Protein AF-A0A264W143-F1 (afdb_monomer_lite)

Organism: NCBI:txid2020506

Structure (mmCIF, N/CA/C/O backbone):
data_AF-A0A264W143-F1
#
_entry.id   AF-A0A264W143-F1
#
loop_
_atom_site.group_PDB
_atom_site.id
_atom_site.type_symbol
_atom_site.label_atom_id
_atom_site.label_alt_id
_atom_site.label_comp_id
_atom_site.label_asym_id
_atom_site.label_entity_id
_atom_site.label_seq_id
_atom_site.pdbx_PDB_ins_code
_atom_site.Cartn_x
_atom_site.Cartn_y
_atom_site.Cartn_z
_atom_site.occupancy
_atom_site.B_iso_or_equiv
_atom_site.auth_seq_id
_atom_site.auth_comp_id
_atom_site.auth_asym_id
_atom_site.auth_atom_id
_atom_site.pdbx_PDB_model_num
ATOM 1 N N . MET A 1 1 ? -24.013 -2.441 8.201 1.00 53.09 1 MET A N 1
ATOM 2 C CA . MET A 1 1 ? -23.604 -2.447 6.774 1.00 53.09 1 MET A CA 1
ATOM 3 C C . MET A 1 1 ? -22.188 -1.910 6.558 1.00 53.09 1 MET A C 1
ATOM 5 O O . MET A 1 1 ? -21.442 -2.527 5.812 1.00 53.09 1 MET A O 1
ATOM 9 N N . THR A 1 2 ? -21.776 -0.839 7.245 1.00 64.06 2 THR A N 1
ATOM 10 C CA . THR A 1 2 ? -20.421 -0.250 7.166 1.00 64.06 2 THR A CA 1
ATOM 11 C C . THR A 1 2 ? -19.283 -1.245 7.430 1.00 64.06 2 THR A C 1
ATOM 13 O O . THR A 1 2 ? -18.356 -1.322 6.634 1.00 64.06 2 THR A O 1
ATOM 16 N N . ASN A 1 3 ? -19.379 -2.087 8.464 1.00 75.75 3 ASN A N 1
ATOM 17 C CA . ASN A 1 3 ? -18.298 -3.028 8.808 1.00 75.75 3 ASN A CA 1
ATOM 18 C C . ASN A 1 3 ? -18.049 -4.110 7.743 1.00 75.75 3 ASN A C 1
ATOM 20 O O . ASN A 1 3 ? -16.905 -4.477 7.499 1.00 75.75 3 ASN A O 1
ATOM 24 N N . VAL A 1 4 ? -19.102 -4.589 7.069 1.00 84.25 4 VAL A N 1
ATOM 25 C CA . VAL A 1 4 ? -18.978 -5.601 6.003 1.00 84.25 4 VAL A CA 1
ATOM 26 C C . VAL A 1 4 ? -18.235 -5.020 4.801 1.00 84.25 4 VAL A C 1
ATOM 28 O O . VAL A 1 4 ? -17.349 -5.663 4.248 1.00 84.25 4 VAL A O 1
ATOM 31 N N . PHE A 1 5 ? -18.544 -3.774 4.437 1.00 86.88 5 PHE A N 1
ATOM 32 C CA . PHE A 1 5 ? -17.860 -3.074 3.354 1.00 86.88 5 PHE A CA 1
ATOM 33 C C . PHE A 1 5 ? -16.364 -2.874 3.646 1.00 86.88 5 PHE A C 1
ATOM 35 O O . PHE A 1 5 ? -15.532 -3.117 2.774 1.00 86.88 5 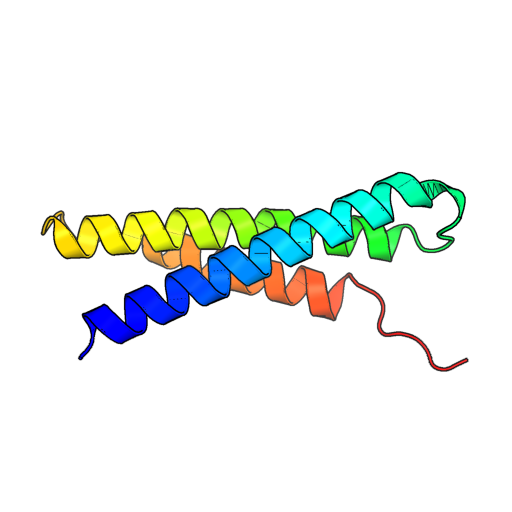PHE A O 1
ATOM 42 N N . LEU A 1 6 ? -16.011 -2.511 4.885 1.00 85.38 6 LEU A N 1
ATOM 43 C CA . LEU A 1 6 ? -14.612 -2.368 5.310 1.00 85.38 6 LEU A CA 1
ATOM 44 C C . LEU A 1 6 ? -13.850 -3.699 5.234 1.00 85.38 6 LEU A C 1
ATOM 46 O O . LEU A 1 6 ? -12.710 -3.726 4.775 1.00 85.38 6 LEU A O 1
ATOM 50 N N . VAL A 1 7 ? -14.488 -4.811 5.611 1.00 87.00 7 VAL A N 1
ATOM 51 C CA . VAL A 1 7 ? -13.887 -6.151 5.504 1.00 87.00 7 VAL A CA 1
ATOM 52 C C . VAL A 1 7 ? -13.658 -6.534 4.039 1.00 87.00 7 VAL A C 1
ATOM 54 O O . VAL A 1 7 ? -12.575 -7.002 3.695 1.00 87.00 7 VAL A O 1
ATOM 57 N N . ILE A 1 8 ? -14.632 -6.290 3.155 1.00 91.69 8 ILE A N 1
ATOM 58 C CA . ILE A 1 8 ? -14.492 -6.565 1.714 1.00 91.69 8 ILE A CA 1
ATOM 59 C C . ILE A 1 8 ? -13.348 -5.742 1.112 1.00 91.69 8 ILE A C 1
ATOM 61 O O . ILE A 1 8 ? -12.534 -6.285 0.362 1.00 91.69 8 ILE A O 1
ATOM 65 N N . LEU A 1 9 ? -13.247 -4.456 1.461 1.00 89.69 9 LEU A N 1
ATOM 66 C CA . LEU A 1 9 ? -12.141 -3.604 1.023 1.00 89.69 9 LEU A CA 1
ATOM 67 C C . LEU A 1 9 ? -10.795 -4.120 1.530 1.00 89.69 9 LEU A C 1
ATOM 69 O O . LEU A 1 9 ? -9.852 -4.220 0.749 1.00 89.69 9 LEU A O 1
ATOM 73 N N . LEU A 1 10 ? -10.706 -4.499 2.805 1.00 91.44 10 LEU A N 1
ATOM 74 C CA . LEU A 1 10 ? -9.479 -5.035 3.385 1.00 91.44 10 LEU A CA 1
ATOM 75 C C . LEU A 1 10 ? -9.022 -6.313 2.666 1.00 91.44 10 LEU A C 1
ATOM 77 O O . LEU A 1 10 ? -7.849 -6.436 2.306 1.00 91.44 10 LEU A O 1
ATOM 81 N N . VAL A 1 11 ? -9.944 -7.241 2.403 1.00 93.25 11 VAL A N 1
ATOM 82 C CA . VAL A 1 11 ? -9.661 -8.478 1.655 1.00 93.25 11 VAL A CA 1
ATOM 83 C C . VAL A 1 11 ? -9.267 -8.170 0.205 1.00 93.25 11 VAL A C 1
ATOM 85 O O . VAL A 1 11 ? -8.301 -8.727 -0.316 1.00 93.25 11 VAL A O 1
ATOM 88 N N . GLY A 1 12 ? -9.961 -7.240 -0.451 1.00 93.38 12 GLY A N 1
ATOM 89 C CA . GLY A 1 12 ? -9.646 -6.830 -1.818 1.00 93.38 12 GLY A CA 1
ATOM 90 C C . GLY A 1 12 ? -8.262 -6.186 -1.934 1.00 93.38 12 GLY A C 1
ATOM 91 O O . GLY A 1 12 ? -7.482 -6.536 -2.826 1.00 93.38 12 GLY A O 1
ATOM 92 N N . PHE A 1 13 ? -7.921 -5.282 -1.013 1.00 92.75 13 PHE A N 1
ATOM 93 C CA . PHE A 1 13 ? -6.629 -4.602 -1.013 1.00 92.75 13 PHE A CA 1
ATOM 94 C C . PHE A 1 13 ? -5.476 -5.537 -0.643 1.00 92.75 13 PHE A C 1
ATOM 96 O O . PHE A 1 13 ? -4.449 -5.528 -1.323 1.00 92.75 13 PHE A O 1
ATOM 103 N N . THR A 1 14 ? -5.647 -6.400 0.362 1.00 93.94 14 THR A N 1
ATOM 104 C CA . THR A 1 14 ? -4.646 -7.427 0.711 1.00 93.94 14 THR A CA 1
ATOM 105 C C . THR A 1 14 ? -4.386 -8.371 -0.464 1.00 93.94 14 THR A C 1
ATOM 107 O O . THR A 1 14 ? -3.230 -8.572 -0.841 1.00 93.94 14 THR A O 1
ATOM 110 N N . TYR A 1 15 ? -5.434 -8.881 -1.117 1.00 94.25 15 TYR A N 1
ATOM 111 C CA . TYR A 1 15 ? -5.290 -9.715 -2.313 1.00 94.25 15 TYR A CA 1
ATOM 112 C C . TYR A 1 15 ? -4.557 -8.978 -3.445 1.00 94.25 15 TYR A C 1
ATOM 114 O O . TYR A 1 15 ? -3.627 -9.516 -4.057 1.00 94.25 15 TYR A O 1
ATOM 122 N N . GLY A 1 16 ? -4.939 -7.723 -3.702 1.00 91.88 16 GLY A N 1
ATOM 123 C CA . GLY A 1 16 ? -4.285 -6.876 -4.697 1.00 91.88 16 GLY A CA 1
ATOM 124 C C . GLY A 1 16 ? -2.797 -6.670 -4.405 1.00 91.88 16 GLY A C 1
ATOM 125 O O . GLY A 1 16 ? -1.980 -6.728 -5.326 1.00 91.88 16 GLY A O 1
ATOM 126 N N . LEU A 1 17 ? -2.436 -6.484 -3.136 1.00 91.44 17 LEU A N 1
ATOM 127 C CA . LEU A 1 17 ? -1.056 -6.323 -2.691 1.00 91.4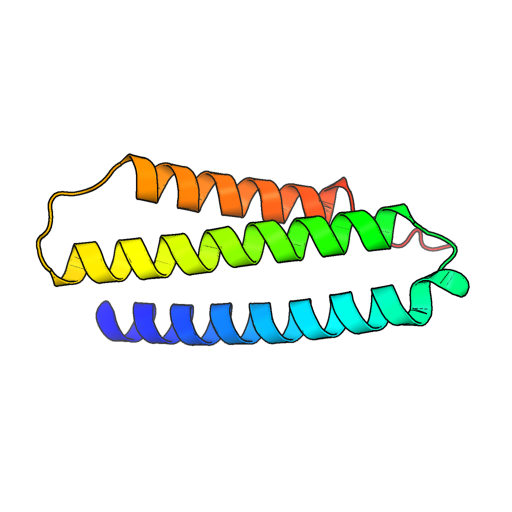4 17 LEU A CA 1
ATOM 128 C C . LEU A 1 17 ? -0.237 -7.602 -2.892 1.00 91.44 17 LEU A C 1
ATOM 130 O O . LEU A 1 17 ? 0.850 -7.541 -3.464 1.00 91.44 17 LEU A O 1
ATOM 134 N N . VAL A 1 18 ? -0.771 -8.766 -2.515 1.00 93.31 18 VAL A N 1
ATOM 135 C CA . VAL A 1 18 ? -0.106 -10.064 -2.733 1.00 93.31 18 VAL A CA 1
ATOM 136 C C . VAL A 1 18 ? 0.165 -10.295 -4.220 1.00 93.31 18 VAL A C 1
ATOM 138 O O . VAL A 1 18 ? 1.282 -10.652 -4.609 1.00 93.31 18 VAL A O 1
ATOM 141 N N . LYS A 1 19 ? -0.829 -10.030 -5.076 1.00 93.06 19 LYS A N 1
ATOM 142 C CA . LYS A 1 19 ? -0.670 -10.133 -6.532 1.00 93.06 19 LYS A CA 1
ATOM 143 C C . LYS A 1 19 ? 0.419 -9.190 -7.047 1.00 93.06 19 LYS A C 1
ATOM 145 O O . LYS A 1 19 ? 1.211 -9.578 -7.907 1.00 93.06 19 LYS A O 1
ATOM 150 N N . GLN A 1 20 ? 0.481 -7.975 -6.509 1.00 91.38 20 GLN A N 1
ATOM 151 C CA . GLN A 1 20 ? 1.472 -6.987 -6.907 1.00 91.38 20 GLN A CA 1
ATOM 152 C C . GLN A 1 20 ? 2.889 -7.354 -6.454 1.00 91.38 20 GLN A C 1
ATOM 154 O O . GLN A 1 20 ? 3.825 -7.211 -7.237 1.00 91.38 20 GLN A O 1
ATOM 159 N N . ILE A 1 21 ? 3.051 -7.877 -5.236 1.00 90.88 21 ILE A N 1
ATOM 160 C CA . ILE A 1 21 ? 4.333 -8.390 -4.736 1.00 90.88 21 ILE A CA 1
ATOM 161 C C . ILE A 1 21 ? 4.830 -9.514 -5.640 1.00 90.88 21 ILE A C 1
ATOM 163 O O . ILE A 1 21 ? 5.971 -9.461 -6.095 1.00 90.88 21 ILE A O 1
ATOM 167 N N . LYS A 1 22 ? 3.966 -10.485 -5.963 1.00 92.00 22 LYS A N 1
ATOM 168 C CA . LYS A 1 22 ? 4.319 -11.588 -6.865 1.00 92.00 22 LYS A CA 1
ATOM 169 C C . LYS A 1 22 ? 4.792 -11.068 -8.225 1.00 92.00 22 LYS A C 1
ATOM 171 O O . LYS A 1 22 ? 5.827 -11.504 -8.716 1.00 92.00 22 LYS A O 1
ATOM 176 N N . TYR A 1 23 ? 4.080 -10.094 -8.793 1.00 89.44 23 TYR A N 1
ATOM 177 C CA . TYR A 1 23 ? 4.472 -9.463 -10.055 1.00 89.44 23 TYR A CA 1
ATOM 178 C C . TYR A 1 23 ? 5.814 -8.717 -9.956 1.00 89.44 23 TYR A C 1
ATOM 180 O O . TYR A 1 23 ? 6.638 -8.786 -10.864 1.00 89.44 23 TYR A O 1
ATOM 188 N N . THR A 1 24 ? 6.069 -8.027 -8.844 1.00 88.56 24 THR A N 1
ATOM 189 C CA . THR A 1 24 ? 7.339 -7.325 -8.608 1.00 88.56 24 THR A CA 1
ATOM 190 C C . THR A 1 24 ? 8.514 -8.287 -8.434 1.00 88.56 24 THR A C 1
ATOM 192 O O . THR A 1 24 ? 9.602 -7.990 -8.926 1.00 88.56 24 THR A O 1
ATOM 195 N N . ILE A 1 25 ? 8.313 -9.431 -7.774 1.00 88.44 25 ILE A N 1
ATOM 196 C CA . ILE A 1 25 ? 9.337 -10.478 -7.635 1.00 88.44 25 ILE A CA 1
ATOM 197 C C . ILE A 1 25 ? 9.679 -11.059 -9.009 1.00 88.44 25 ILE A C 1
ATOM 199 O O . ILE A 1 25 ? 10.850 -11.072 -9.375 1.00 88.44 25 ILE A O 1
ATOM 203 N N . ASP A 1 26 ? 8.669 -11.426 -9.796 1.00 87.94 26 ASP A N 1
ATOM 204 C CA . ASP A 1 26 ? 8.846 -11.967 -11.149 1.00 87.94 26 ASP A CA 1
ATOM 205 C C . ASP A 1 26 ? 9.568 -10.972 -12.084 1.00 87.94 26 ASP A C 1
ATOM 207 O O . ASP A 1 26 ? 10.510 -11.319 -12.799 1.00 87.94 26 ASP A O 1
ATOM 211 N N . LEU A 1 27 ? 9.217 -9.681 -12.010 1.00 85.12 27 LEU A N 1
ATOM 212 C CA . LEU A 1 27 ? 9.939 -8.618 -12.723 1.00 85.12 27 LEU A CA 1
ATOM 213 C C . LEU A 1 27 ? 11.395 -8.464 -12.259 1.00 85.12 27 LEU A C 1
ATOM 215 O O . LEU A 1 27 ? 12.257 -8.085 -13.055 1.00 85.12 27 LEU A O 1
ATOM 219 N N . LYS A 1 28 ? 11.673 -8.687 -10.973 1.00 81.44 28 LYS A N 1
ATOM 220 C CA . LYS A 1 28 ? 13.024 -8.580 -10.411 1.00 81.44 28 LYS A CA 1
ATOM 221 C C . LYS A 1 28 ? 13.886 -9.776 -10.809 1.00 81.44 28 LYS A C 1
ATOM 223 O O . LYS A 1 28 ? 15.068 -9.582 -11.083 1.00 81.44 28 LYS A O 1
ATOM 228 N N . GLU A 1 29 ? 13.311 -10.970 -10.867 1.00 83.88 29 GLU A N 1
ATOM 229 C CA . GLU A 1 29 ? 13.976 -12.192 -11.329 1.00 83.88 29 GLU A CA 1
ATOM 230 C C . GLU A 1 29 ? 14.323 -12.091 -12.821 1.00 83.88 29 GLU A C 1
ATOM 232 O O . GLU A 1 29 ? 15.467 -12.300 -13.224 1.00 83.88 29 GLU A O 1
ATOM 237 N N . ASN A 1 30 ? 13.389 -11.578 -13.623 1.00 81.88 30 ASN A N 1
ATOM 238 C CA . ASN A 1 30 ? 13.570 -11.322 -15.054 1.00 81.88 30 ASN A CA 1
ATOM 239 C C . ASN A 1 30 ? 14.257 -9.976 -15.370 1.00 81.88 30 ASN A C 1
ATOM 241 O O . ASN A 1 30 ? 14.243 -9.492 -16.504 1.00 81.88 30 ASN A O 1
ATOM 245 N N . ARG A 1 31 ? 14.905 -9.343 -14.385 1.00 73.88 31 ARG A N 1
ATOM 246 C CA . ARG A 1 31 ? 15.578 -8.036 -14.522 1.00 73.88 31 ARG A CA 1
ATOM 247 C C . ARG A 1 31 ? 16.523 -7.956 -15.723 1.00 73.88 31 ARG A C 1
ATOM 249 O O . ARG A 1 31 ? 16.647 -6.892 -16.325 1.00 73.88 31 ARG A O 1
ATOM 256 N N . ASN A 1 32 ? 17.224 -9.048 -16.025 1.00 72.38 32 ASN A N 1
ATOM 257 C CA . ASN A 1 32 ? 18.247 -9.082 -17.071 1.00 72.38 32 ASN A CA 1
ATOM 258 C C . ASN A 1 32 ? 17.644 -9.182 -18.483 1.00 72.38 32 ASN A C 1
ATOM 260 O O . ASN A 1 32 ? 18.285 -8.770 -19.446 1.00 72.38 32 ASN A O 1
ATOM 264 N N . THR A 1 33 ? 16.408 -9.675 -18.613 1.00 69.38 33 THR A N 1
ATOM 265 C CA . THR A 1 33 ? 15.684 -9.783 -19.892 1.00 69.38 33 THR A CA 1
ATOM 266 C C . THR A 1 33 ? 14.802 -8.560 -20.165 1.00 69.38 33 THR A C 1
ATOM 268 O O . THR A 1 33 ? 14.458 -8.265 -21.312 1.00 69.38 33 THR A O 1
ATOM 271 N N . ILE A 1 34 ? 14.470 -7.784 -19.130 1.00 67.25 34 ILE A N 1
ATOM 272 C CA . ILE A 1 34 ? 13.639 -6.584 -19.239 1.00 67.25 34 ILE A CA 1
ATOM 273 C C . ILE A 1 34 ? 14.503 -5.366 -19.594 1.00 67.25 34 ILE A C 1
ATOM 275 O O . ILE A 1 34 ? 15.163 -4.766 -18.747 1.00 67.25 34 ILE A O 1
ATOM 279 N N . LYS A 1 35 ? 14.415 -4.911 -20.851 1.00 66.88 35 LYS A N 1
ATOM 280 C CA . LYS A 1 35 ? 15.104 -3.693 -21.332 1.00 66.88 35 LYS A CA 1
ATOM 281 C C . LYS A 1 35 ? 14.711 -2.416 -20.573 1.00 66.88 35 LYS A C 1
ATOM 283 O O . LYS A 1 35 ? 15.474 -1.455 -20.539 1.00 66.88 35 LYS A O 1
ATOM 288 N N . ASN A 1 36 ? 13.524 -2.377 -19.962 1.00 74.38 36 ASN A N 1
ATOM 289 C CA . ASN A 1 36 ? 12.968 -1.153 -19.390 1.00 74.38 36 ASN A CA 1
ATOM 290 C C . ASN A 1 36 ? 13.107 -1.084 -17.860 1.00 74.38 36 ASN A C 1
ATOM 292 O O . ASN A 1 36 ? 12.175 -1.397 -17.116 1.00 74.38 36 ASN A O 1
ATOM 296 N N . LYS A 1 37 ? 14.265 -0.604 -17.386 1.00 77.38 37 LYS A N 1
ATOM 297 C CA . LYS A 1 37 ? 14.551 -0.406 -15.950 1.00 77.38 37 LYS A CA 1
ATOM 298 C C . LYS A 1 37 ? 13.531 0.505 -15.246 1.00 77.38 37 LYS A C 1
ATOM 300 O O . LYS A 1 37 ? 13.250 0.296 -14.068 1.00 77.38 37 LYS A O 1
ATOM 305 N N . ARG A 1 38 ? 12.923 1.465 -15.963 1.00 77.12 38 ARG A N 1
ATOM 306 C CA . ARG A 1 38 ? 11.879 2.356 -15.411 1.00 77.12 38 ARG A CA 1
ATOM 307 C C . ARG A 1 38 ? 10.619 1.589 -15.013 1.00 77.12 38 ARG A C 1
ATOM 309 O O . ARG A 1 38 ? 10.020 1.902 -13.992 1.00 77.12 38 ARG A O 1
ATOM 316 N N . LYS A 1 39 ? 10.264 0.540 -15.765 1.00 79.00 39 LYS A N 1
ATOM 317 C CA . LYS A 1 39 ? 9.136 -0.345 -15.436 1.00 79.00 39 LYS A CA 1
ATOM 318 C C . LYS A 1 39 ? 9.365 -1.074 -14.110 1.00 79.00 39 LYS A C 1
ATOM 320 O O . LYS A 1 39 ? 8.452 -1.154 -13.301 1.00 79.00 39 LYS A O 1
ATOM 325 N N . ILE A 1 40 ? 10.583 -1.565 -13.879 1.00 82.31 40 ILE A N 1
ATOM 326 C CA . ILE A 1 40 ? 10.947 -2.261 -12.635 1.00 82.31 40 ILE A CA 1
ATOM 327 C C . ILE A 1 40 ? 10.857 -1.292 -11.449 1.00 82.31 40 ILE A C 1
ATOM 329 O O . ILE A 1 40 ? 10.195 -1.593 -10.460 1.00 82.31 40 ILE A O 1
ATOM 333 N N . ILE A 1 41 ? 11.459 -0.106 -11.573 1.00 84.81 41 ILE A N 1
ATOM 334 C CA . ILE A 1 41 ? 11.454 0.920 -10.518 1.00 84.81 41 ILE A CA 1
ATOM 335 C C . ILE A 1 41 ? 10.033 1.392 -10.199 1.00 84.81 41 ILE A C 1
ATOM 337 O O . ILE A 1 41 ? 9.656 1.412 -9.030 1.00 84.81 41 ILE A O 1
ATOM 341 N N . GLY A 1 42 ? 9.223 1.700 -11.216 1.00 85.75 42 GLY A N 1
ATOM 342 C CA . GLY A 1 42 ? 7.833 2.116 -11.020 1.00 85.75 42 GLY A CA 1
ATOM 343 C C . GLY A 1 42 ? 7.003 1.055 -10.301 1.00 85.75 42 GLY A C 1
ATOM 344 O O . GLY A 1 42 ? 6.229 1.377 -9.402 1.00 85.75 42 GLY A O 1
ATOM 345 N N . ASN A 1 43 ? 7.220 -0.223 -10.621 1.00 87.75 43 ASN A N 1
ATOM 346 C CA . ASN A 1 43 ? 6.485 -1.315 -9.994 1.00 87.75 43 ASN A CA 1
ATOM 347 C C . ASN A 1 43 ? 6.938 -1.588 -8.548 1.00 87.75 43 ASN A C 1
ATOM 349 O O . ASN A 1 43 ? 6.101 -1.875 -7.690 1.00 87.75 43 ASN A O 1
ATOM 353 N N . ILE A 1 44 ? 8.236 -1.440 -8.256 1.00 88.50 44 ILE A N 1
ATOM 354 C CA . ILE A 1 44 ? 8.772 -1.490 -6.887 1.00 88.50 44 ILE A CA 1
ATOM 355 C C . ILE A 1 44 ? 8.203 -0.336 -6.054 1.00 88.50 44 ILE A C 1
ATOM 357 O O . ILE A 1 44 ? 7.660 -0.590 -4.981 1.00 88.50 44 ILE A O 1
ATOM 361 N N . MET A 1 45 ? 8.260 0.902 -6.559 1.00 88.38 45 MET A N 1
ATOM 362 C CA . MET A 1 45 ? 7.706 2.074 -5.867 1.00 88.38 45 MET A CA 1
ATOM 363 C C . MET A 1 45 ? 6.205 1.919 -5.624 1.00 88.38 45 MET A C 1
ATOM 365 O O . MET A 1 45 ? 5.744 2.133 -4.507 1.00 88.38 45 MET A O 1
ATOM 369 N N . PHE A 1 46 ? 5.451 1.464 -6.628 1.00 91.00 46 PHE A N 1
ATOM 370 C CA . PHE A 1 46 ? 4.027 1.184 -6.465 1.00 91.00 46 PHE A CA 1
ATOM 371 C C . PHE A 1 46 ? 3.772 0.163 -5.356 1.00 91.00 46 PHE A C 1
ATOM 373 O O . PHE A 1 46 ? 2.927 0.393 -4.499 1.00 91.00 46 PHE A O 1
ATOM 380 N N . THR A 1 47 ? 4.515 -0.948 -5.352 1.00 92.44 47 THR A N 1
ATOM 381 C CA . THR A 1 47 ? 4.365 -1.996 -4.332 1.00 92.44 47 THR A CA 1
ATOM 382 C C . THR A 1 47 ? 4.673 -1.449 -2.941 1.00 92.44 47 THR A C 1
ATOM 384 O O . THR A 1 47 ? 3.926 -1.719 -2.008 1.00 92.44 47 THR A O 1
ATOM 387 N N . PHE A 1 48 ? 5.723 -0.636 -2.809 1.00 92.81 48 PHE A N 1
ATOM 388 C CA . PHE A 1 48 ? 6.089 0.002 -1.548 1.00 92.81 48 PHE A CA 1
ATOM 389 C C . PHE A 1 48 ? 4.975 0.919 -1.024 1.00 92.81 48 PHE A C 1
ATOM 391 O O . PHE A 1 48 ? 4.492 0.718 0.088 1.00 92.81 48 PHE A O 1
ATOM 398 N N . PHE A 1 49 ? 4.509 1.876 -1.832 1.00 92.69 49 PHE A N 1
ATOM 399 C CA . PHE A 1 49 ? 3.444 2.794 -1.416 1.00 92.69 49 PHE A CA 1
ATOM 400 C C . PHE A 1 49 ? 2.112 2.084 -1.174 1.00 92.69 49 PHE A C 1
ATOM 402 O O . PHE A 1 49 ? 1.367 2.470 -0.275 1.00 92.69 49 PHE A O 1
ATOM 409 N N . TYR A 1 50 ? 1.831 1.010 -1.915 1.00 93.12 50 TYR A N 1
ATOM 410 C CA . TYR A 1 50 ? 0.650 0.191 -1.671 1.00 93.12 50 TYR A CA 1
ATOM 411 C C . TYR A 1 50 ? 0.732 -0.529 -0.311 1.00 93.12 50 TYR A C 1
ATOM 413 O O . TYR A 1 50 ? -0.251 -0.553 0.429 1.00 93.12 50 TYR A O 1
ATOM 421 N N . SER A 1 51 ? 1.907 -1.034 0.078 1.00 93.25 51 SER A N 1
ATOM 422 C CA . SER A 1 51 ? 2.120 -1.592 1.422 1.00 93.25 51 SER A CA 1
ATOM 423 C C . SER A 1 51 ? 1.914 -0.553 2.520 1.00 93.25 51 SER A C 1
ATOM 425 O O . SER A 1 51 ? 1.222 -0.835 3.497 1.00 93.25 51 SER A O 1
ATOM 427 N N . VAL A 1 52 ? 2.462 0.656 2.354 1.00 93.75 52 VAL A N 1
ATOM 428 C CA . VAL A 1 52 ? 2.286 1.748 3.330 1.00 93.75 52 VAL A CA 1
ATOM 429 C C . VAL A 1 52 ? 0.810 2.139 3.455 1.00 93.75 52 VAL A C 1
ATOM 431 O O . VAL A 1 52 ? 0.303 2.269 4.571 1.00 93.75 52 VAL A O 1
ATOM 434 N N . PHE A 1 53 ? 0.091 2.248 2.334 1.00 94.19 53 PHE A N 1
ATOM 435 C CA . PHE A 1 53 ? -1.359 2.455 2.335 1.00 94.19 53 PHE A CA 1
ATOM 436 C C . PHE A 1 53 ? -2.086 1.365 3.128 1.00 94.19 53 PHE A C 1
ATOM 438 O O . PHE A 1 53 ? -2.906 1.675 3.984 1.00 94.19 53 PHE A O 1
ATOM 445 N N . LEU A 1 54 ? -1.782 0.090 2.881 1.00 93.56 54 LEU A N 1
ATOM 446 C CA . LEU A 1 54 ? -2.496 -1.006 3.531 1.00 93.56 54 LEU A CA 1
ATOM 447 C C . LEU A 1 54 ? -2.259 -1.020 5.049 1.00 93.56 54 LEU A C 1
ATOM 449 O O . LEU A 1 54 ? -3.202 -1.207 5.815 1.00 93.56 54 LEU A O 1
ATOM 453 N N . ILE A 1 55 ? -1.021 -0.773 5.487 1.00 93.31 55 ILE A N 1
ATOM 454 C CA . ILE A 1 55 ? -0.670 -0.696 6.912 1.00 93.31 55 ILE A CA 1
ATOM 455 C C . ILE A 1 55 ? -1.405 0.470 7.581 1.00 93.31 55 ILE A C 1
ATOM 457 O O . ILE A 1 55 ? -2.038 0.291 8.619 1.00 93.31 55 ILE A O 1
ATOM 46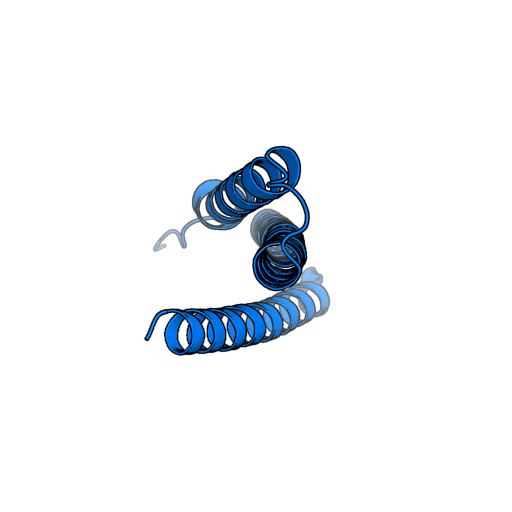1 N N . THR A 1 56 ? -1.359 1.658 6.977 1.00 92.00 56 THR A N 1
ATOM 462 C CA . THR A 1 56 ? -2.031 2.852 7.518 1.00 92.00 56 THR A CA 1
ATOM 463 C C . THR A 1 56 ? -3.549 2.717 7.509 1.00 92.00 56 THR A C 1
ATOM 465 O O . THR A 1 56 ? -4.200 3.138 8.462 1.00 92.00 56 THR A O 1
ATOM 468 N N . TYR A 1 57 ? -4.117 2.058 6.500 1.00 90.12 57 TYR A N 1
ATOM 469 C CA . TYR A 1 57 ? -5.534 1.715 6.446 1.00 90.12 57 TYR A CA 1
ATOM 470 C C . TYR A 1 57 ? -5.942 0.792 7.602 1.00 90.12 57 TYR A C 1
ATOM 472 O O . TYR A 1 57 ? -6.915 1.085 8.294 1.00 90.12 57 TYR A O 1
ATOM 480 N N . VAL A 1 58 ? -5.178 -0.274 7.865 1.00 90.62 58 VAL A N 1
ATOM 481 C CA . VAL A 1 58 ? -5.433 -1.179 9.000 1.00 90.62 58 VAL A CA 1
ATOM 482 C C . VAL A 1 58 ? -5.310 -0.445 10.336 1.00 90.62 58 VAL A C 1
ATOM 484 O O . VAL A 1 58 ? -6.183 -0.596 11.186 1.00 90.62 58 VAL A O 1
ATOM 487 N N . LEU A 1 59 ? -4.286 0.395 10.513 1.00 89.12 59 LEU A N 1
ATOM 488 C CA . LEU A 1 59 ? -4.141 1.218 11.720 1.00 89.12 59 LEU A CA 1
ATOM 489 C C . LEU A 1 59 ? -5.337 2.157 11.916 1.00 89.12 59 LEU A C 1
ATOM 491 O O . LEU A 1 59 ? -5.850 2.282 13.026 1.00 89.12 59 LEU A O 1
ATOM 495 N N . ASN A 1 60 ? -5.822 2.777 10.838 1.00 88.31 60 ASN A N 1
ATOM 496 C CA . ASN A 1 60 ? -6.993 3.644 10.892 1.00 88.31 60 ASN A CA 1
ATOM 497 C C . ASN A 1 60 ? -8.268 2.869 11.269 1.00 88.31 60 ASN A C 1
ATOM 499 O O . ASN A 1 60 ? -9.081 3.361 12.047 1.00 88.31 60 ASN A O 1
ATOM 503 N N . LEU A 1 61 ? -8.428 1.640 10.762 1.00 85.50 61 LEU A N 1
ATOM 504 C CA . LEU A 1 61 ? -9.538 0.758 11.137 1.00 85.50 61 LEU A CA 1
ATOM 505 C C . LEU A 1 61 ? -9.495 0.369 12.618 1.00 85.50 61 LEU A C 1
ATOM 507 O O . LEU A 1 61 ? -10.533 0.395 13.276 1.00 85.50 61 LEU A O 1
ATOM 511 N N . ILE A 1 62 ? -8.312 0.035 13.142 1.00 86.06 62 ILE A N 1
ATOM 512 C CA . ILE A 1 62 ? -8.136 -0.312 14.558 1.00 86.06 62 ILE A CA 1
ATOM 513 C C . ILE A 1 62 ? -8.493 0.888 15.4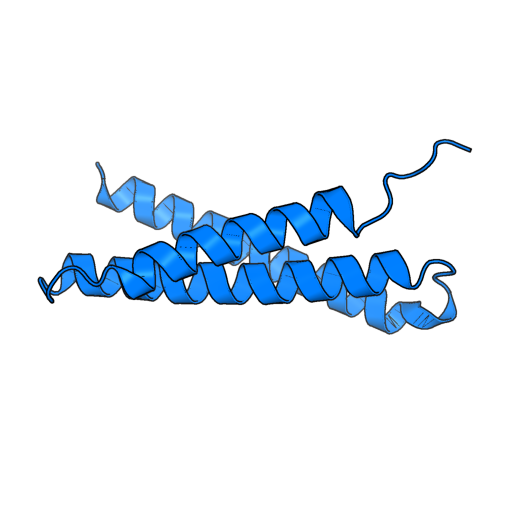39 1.00 86.06 62 ILE A C 1
ATOM 515 O O . ILE A 1 62 ? -9.292 0.735 16.356 1.00 86.06 62 ILE A O 1
ATOM 519 N N . ASN A 1 63 ? -7.978 2.083 15.127 1.00 83.81 63 ASN A N 1
ATOM 520 C CA . ASN A 1 63 ? -8.276 3.301 15.891 1.00 83.81 63 ASN A CA 1
ATOM 521 C C . ASN A 1 63 ? -9.772 3.641 15.893 1.00 83.81 63 ASN A C 1
ATOM 523 O O . ASN A 1 63 ? -10.313 4.043 16.921 1.00 83.81 63 ASN A O 1
ATOM 527 N N . LEU A 1 64 ? -10.456 3.433 14.761 1.00 79.56 64 LEU A N 1
ATOM 528 C CA . LEU A 1 64 ? -11.903 3.619 14.663 1.00 79.56 64 LEU A CA 1
ATOM 529 C C . LEU A 1 64 ? -12.671 2.650 15.578 1.00 79.56 64 LEU A C 1
ATOM 531 O O . LEU A 1 64 ? -13.693 3.025 16.147 1.00 79.56 64 LEU A O 1
ATOM 535 N N . GLN A 1 65 ? -12.192 1.412 15.724 1.00 78.00 65 GLN A N 1
ATOM 536 C CA . GLN A 1 65 ? -12.822 0.397 16.573 1.00 78.00 65 GLN A CA 1
ATOM 537 C C . GLN A 1 65 ? -12.533 0.593 18.064 1.00 78.00 65 GLN A C 1
ATOM 539 O O . GLN A 1 65 ? -13.389 0.287 18.890 1.00 78.00 65 GLN A O 1
ATOM 544 N N . THR A 1 66 ? -11.348 1.090 18.418 1.00 78.81 66 THR A N 1
ATOM 545 C CA . THR A 1 66 ? -10.912 1.238 19.815 1.00 78.81 66 THR A CA 1
ATOM 546 C C . THR A 1 66 ? -11.320 2.567 20.453 1.00 78.81 66 THR A C 1
ATOM 548 O O . THR A 1 66 ? -10.963 2.799 21.606 1.00 78.81 66 THR A O 1
ATOM 551 N N . LEU A 1 67 ? -12.062 3.435 19.744 1.00 68.81 67 LEU A N 1
ATOM 552 C CA . LEU A 1 67 ? -12.430 4.793 20.195 1.00 68.81 67 LEU A CA 1
ATOM 553 C C . LEU A 1 67 ? -11.214 5.652 20.597 1.00 68.81 67 LEU A C 1
ATOM 555 O O . LEU A 1 67 ? -11.352 6.672 21.274 1.00 68.81 67 LEU A O 1
ATOM 559 N N . VAL A 1 68 ? -10.017 5.260 20.155 1.00 66.81 68 VAL A N 1
ATOM 560 C CA . VAL A 1 68 ? -8.812 6.072 20.294 1.00 66.81 68 VAL A CA 1
ATOM 561 C C . VAL A 1 68 ? -9.004 7.310 19.425 1.00 66.81 68 VAL A C 1
ATOM 563 O O . VAL A 1 68 ? -9.528 7.220 18.314 1.00 66.81 68 VAL A O 1
ATOM 566 N N . GLN A 1 69 ? -8.622 8.474 19.958 1.00 69.56 69 GLN A N 1
ATOM 567 C CA . GLN A 1 69 ? -8.796 9.764 19.297 1.00 69.56 69 GLN A CA 1
ATOM 568 C C . GLN A 1 69 ? -8.427 9.700 17.810 1.00 69.56 69 GLN A C 1
ATOM 570 O O . GLN A 1 69 ? -7.410 9.119 17.425 1.00 69.56 69 GLN A O 1
ATOM 575 N N . TYR A 1 70 ? -9.262 10.340 16.990 1.00 72.81 70 TYR A N 1
ATOM 576 C CA . TYR A 1 70 ? -9.003 10.545 15.573 1.00 72.81 70 TYR A CA 1
ATOM 577 C C . TYR A 1 70 ? -7.569 11.049 15.363 1.00 72.81 70 TYR A C 1
ATOM 579 O O . TYR A 1 70 ? -7.178 12.083 15.904 1.00 72.81 70 TYR A O 1
ATOM 587 N N . ASN A 1 71 ? -6.790 10.304 14.579 1.00 82.25 71 ASN A N 1
ATOM 588 C CA . ASN A 1 71 ? -5.406 10.643 14.286 1.00 82.25 71 ASN A CA 1
ATOM 589 C C . ASN A 1 71 ? -5.294 11.131 12.840 1.00 82.25 71 ASN A C 1
ATOM 591 O O . ASN A 1 71 ? -5.217 10.339 11.897 1.00 82.25 71 ASN A O 1
ATOM 595 N N . GLU A 1 72 ? -5.278 12.453 12.683 1.00 85.94 72 GLU A N 1
ATOM 596 C CA . GLU A 1 72 ? -5.219 13.118 11.383 1.00 85.94 72 GLU A CA 1
ATOM 597 C C . GLU A 1 72 ? -3.985 12.707 10.567 1.00 85.94 72 GLU A C 1
ATOM 599 O O . GLU A 1 72 ? -4.080 12.524 9.354 1.00 85.94 72 GLU A O 1
ATOM 604 N N . LEU A 1 73 ? -2.847 12.465 11.226 1.00 86.94 73 LEU A N 1
ATOM 605 C CA . LEU A 1 73 ? -1.607 12.065 10.557 1.00 86.94 73 LEU A CA 1
ATOM 606 C C . LEU A 1 73 ? -1.741 10.703 9.869 1.00 86.94 73 LEU A C 1
ATOM 608 O O . LEU A 1 73 ? -1.228 10.520 8.766 1.00 86.94 73 LEU A O 1
ATOM 612 N N . ILE A 1 74 ? -2.453 9.750 10.482 1.00 87.19 74 ILE A N 1
ATOM 613 C CA . ILE A 1 74 ? -2.684 8.425 9.883 1.00 87.19 74 ILE A CA 1
ATOM 614 C C . ILE A 1 74 ? -3.568 8.555 8.641 1.00 87.19 74 ILE A C 1
ATOM 616 O O . ILE A 1 74 ? -3.290 7.917 7.622 1.00 87.19 74 ILE A O 1
ATOM 620 N N . LEU A 1 75 ? -4.597 9.407 8.695 1.00 87.38 75 LEU A N 1
ATOM 621 C CA . LEU A 1 75 ? -5.463 9.665 7.546 1.00 87.38 75 LEU A CA 1
ATOM 622 C C . LEU A 1 75 ? -4.695 10.346 6.403 1.00 87.38 75 LEU A C 1
ATOM 624 O O . LEU A 1 75 ? -4.775 9.895 5.258 1.00 87.38 75 LEU A O 1
ATOM 628 N N . GLN A 1 76 ? -3.921 11.391 6.711 1.00 89.75 76 GLN A N 1
ATOM 629 C CA . GLN A 1 76 ? -3.085 12.095 5.737 1.00 89.75 76 GLN A CA 1
ATOM 630 C C . GLN A 1 76 ? -2.077 11.140 5.087 1.00 89.75 76 GLN A C 1
ATOM 632 O O . GLN A 1 76 ? -1.969 11.098 3.861 1.00 89.75 76 GLN A O 1
ATOM 637 N N . LEU A 1 77 ? -1.391 10.312 5.881 1.00 90.12 77 LEU A N 1
ATOM 638 C CA . LEU A 1 77 ? -0.422 9.340 5.376 1.00 90.12 77 LEU A CA 1
ATOM 639 C C . LEU A 1 77 ? -1.082 8.277 4.490 1.00 90.12 77 LEU A C 1
ATOM 641 O O . LEU A 1 77 ? -0.520 7.911 3.455 1.00 90.12 77 LEU A O 1
ATOM 645 N N . CYS A 1 78 ? -2.282 7.818 4.852 1.00 89.56 78 CYS A N 1
ATOM 646 C CA . CYS A 1 78 ? -3.076 6.898 4.040 1.00 89.56 78 CYS A CA 1
ATOM 647 C C . CYS A 1 78 ? -3.389 7.510 2.664 1.00 89.56 78 CYS A C 1
ATOM 649 O O . CYS A 1 78 ? -3.096 6.901 1.631 1.00 89.56 78 CYS A O 1
ATOM 651 N N . PHE A 1 79 ? -3.887 8.751 2.631 1.00 89.44 79 PHE A N 1
ATOM 652 C CA . PHE A 1 79 ? -4.222 9.450 1.387 1.00 89.44 79 PHE A CA 1
ATOM 653 C C . PHE A 1 79 ? -2.989 9.727 0.513 1.00 89.44 79 PHE A C 1
ATOM 655 O O . PHE A 1 79 ? -2.981 9.430 -0.685 1.00 89.44 79 PHE A O 1
ATOM 662 N N . ILE A 1 80 ? -1.914 10.229 1.122 1.00 91.56 80 ILE A N 1
ATOM 663 C CA . ILE A 1 80 ? -0.641 10.509 0.447 1.00 91.56 80 ILE A CA 1
ATOM 664 C C . ILE A 1 80 ? -0.046 9.226 -0.148 1.00 91.56 80 ILE A C 1
ATOM 666 O O . ILE A 1 80 ? 0.432 9.230 -1.283 1.00 91.56 80 ILE A O 1
ATOM 670 N N . SER A 1 81 ? -0.126 8.104 0.570 1.00 89.44 81 SER A N 1
ATOM 671 C CA . SER A 1 81 ? 0.371 6.811 0.082 1.00 89.44 81 SER A CA 1
ATOM 672 C C . SER A 1 81 ? -0.397 6.326 -1.149 1.00 89.44 81 SER A C 1
ATOM 674 O O . SER A 1 81 ? 0.218 5.841 -2.101 1.00 89.44 81 SER A O 1
ATOM 676 N N . VAL A 1 82 ? -1.722 6.514 -1.190 1.00 89.06 82 VAL A N 1
ATOM 677 C CA . VAL A 1 82 ? -2.524 6.216 -2.390 1.00 89.06 82 VAL A CA 1
ATOM 678 C C . VAL A 1 82 ? -2.098 7.097 -3.561 1.00 89.06 82 VAL A C 1
ATOM 680 O O . VAL A 1 82 ? -1.894 6.583 -4.662 1.00 89.06 82 VAL A O 1
ATOM 683 N N . LEU A 1 83 ? -1.912 8.400 -3.339 1.00 89.81 83 LEU A N 1
ATOM 684 C CA . LEU A 1 83 ? -1.459 9.319 -4.387 1.00 89.81 83 LEU A CA 1
ATOM 685 C C . LEU A 1 83 ? -0.104 8.893 -4.961 1.00 89.81 83 LEU A C 1
ATOM 687 O O . LEU A 1 83 ? 0.040 8.778 -6.179 1.00 89.81 83 LEU A O 1
ATOM 691 N N . PHE A 1 84 ? 0.870 8.580 -4.107 1.00 89.44 84 PHE A N 1
ATOM 692 C CA . PHE A 1 84 ? 2.180 8.117 -4.563 1.00 89.44 84 PHE A CA 1
ATOM 693 C C . PHE A 1 84 ? 2.126 6.761 -5.271 1.00 89.44 84 PHE A C 1
ATOM 695 O O . PHE A 1 84 ? 2.856 6.549 -6.248 1.00 89.44 84 PHE A O 1
ATOM 702 N N . ALA A 1 85 ? 1.241 5.857 -4.845 1.00 86.00 85 ALA A N 1
ATOM 703 C CA . ALA A 1 85 ? 0.986 4.620 -5.569 1.00 86.00 85 ALA A CA 1
ATOM 704 C C . ALA A 1 85 ? 0.444 4.935 -6.979 1.00 86.00 85 ALA A C 1
ATOM 706 O O . ALA A 1 85 ? 1.004 4.486 -7.981 1.00 86.00 85 ALA A O 1
ATOM 707 N N . LEU A 1 86 ? -0.574 5.787 -7.104 1.00 84.81 86 LEU A N 1
ATOM 708 C CA . LEU A 1 86 ? -1.124 6.172 -8.409 1.00 84.81 86 LEU A CA 1
ATOM 709 C C . LEU A 1 86 ? -0.062 6.813 -9.316 1.00 84.81 86 LEU A C 1
ATOM 711 O O . LEU A 1 86 ? 0.078 6.403 -10.470 1.00 84.81 86 LEU A O 1
ATOM 715 N N . VAL A 1 87 ? 0.752 7.731 -8.793 1.00 85.19 87 VAL A N 1
ATOM 716 C CA . VAL A 1 87 ? 1.864 8.344 -9.539 1.00 85.19 87 VAL A CA 1
ATOM 717 C C . VAL A 1 87 ? 2.868 7.284 -10.002 1.00 85.19 87 VAL A C 1
ATOM 719 O O . VAL A 1 87 ? 3.260 7.259 -11.168 1.00 85.19 87 VAL A O 1
ATOM 722 N N . SER A 1 88 ? 3.237 6.343 -9.136 1.00 80.94 88 SER A N 1
ATOM 723 C CA . SER A 1 88 ? 4.176 5.271 -9.493 1.00 80.94 88 SER A CA 1
ATOM 724 C C . SER A 1 88 ? 3.638 4.380 -10.621 1.00 80.94 88 SER A C 1
ATOM 726 O O . SER A 1 88 ? 4.367 3.998 -11.546 1.00 80.94 88 SER A O 1
ATOM 728 N N . LYS A 1 89 ? 2.337 4.082 -10.595 1.00 77.94 89 LYS A N 1
ATOM 729 C CA . LYS A 1 89 ? 1.692 3.214 -11.584 1.00 77.94 89 LYS A CA 1
ATOM 730 C C . LYS A 1 89 ? 1.411 3.907 -12.915 1.00 77.94 89 LYS A C 1
ATOM 732 O O . LYS A 1 89 ? 1.575 3.279 -13.953 1.00 77.94 89 LYS A O 1
ATOM 737 N N . PHE A 1 90 ? 0.972 5.163 -12.898 1.00 75.56 90 PHE A N 1
ATOM 738 C CA . PHE A 1 90 ? 0.511 5.859 -14.104 1.00 75.56 90 PHE A CA 1
ATOM 739 C C . PHE A 1 90 ? 1.551 6.798 -14.716 1.00 75.56 90 PHE A C 1
ATOM 741 O O . PHE A 1 90 ? 1.507 7.030 -15.923 1.00 75.56 90 PHE A O 1
ATOM 748 N N . LEU A 1 91 ? 2.473 7.324 -13.907 1.00 71.94 91 LEU A N 1
ATOM 749 C CA . LEU A 1 91 ? 3.476 8.297 -14.341 1.00 71.94 91 LEU A CA 1
ATOM 750 C C . LEU A 1 91 ? 4.838 7.638 -14.596 1.00 71.94 91 LEU A C 1
ATOM 752 O O . LEU A 1 91 ? 5.475 7.905 -15.610 1.00 71.94 91 LEU A O 1
ATOM 756 N N . ILE A 1 92 ? 5.283 6.766 -13.683 1.00 70.25 92 ILE A N 1
ATOM 757 C CA . ILE A 1 92 ? 6.628 6.163 -13.745 1.00 70.25 92 ILE A CA 1
ATOM 758 C C . ILE A 1 92 ? 6.635 4.900 -14.607 1.00 70.25 92 ILE A C 1
ATOM 760 O O . ILE A 1 92 ? 7.569 4.672 -15.380 1.00 70.25 92 ILE A O 1
ATOM 764 N N . THR A 1 93 ? 5.599 4.067 -14.482 1.00 68.81 93 THR A N 1
ATOM 765 C CA . THR A 1 93 ? 5.487 2.856 -15.296 1.00 68.81 93 THR A CA 1
ATOM 766 C C . THR A 1 93 ? 5.119 3.266 -16.724 1.00 68.81 93 THR A C 1
ATOM 768 O O . THR A 1 93 ? 4.045 3.826 -16.936 1.00 68.81 93 THR A O 1
ATOM 771 N N . PRO A 1 94 ? 5.987 3.016 -17.719 1.00 56.41 94 PRO A N 1
ATOM 772 C CA . PRO A 1 94 ? 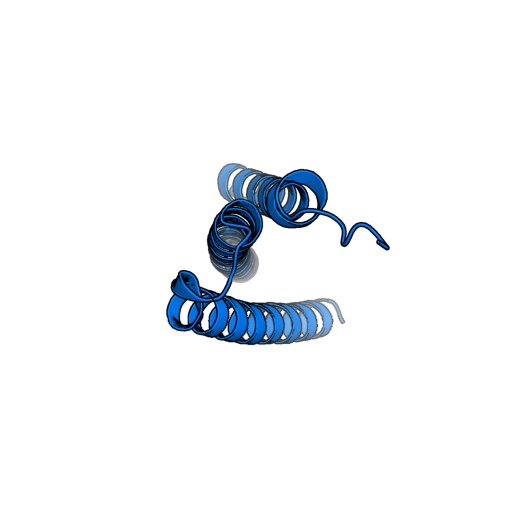5.743 3.479 -19.074 1.00 56.41 94 PRO A CA 1
ATOM 773 C C . PRO A 1 94 ? 4.461 2.838 -19.606 1.00 56.41 94 PRO A C 1
ATOM 775 O O . PRO A 1 94 ? 4.329 1.608 -19.588 1.00 56.41 94 PRO A O 1
ATOM 778 N N . LYS A 1 95 ? 3.525 3.668 -20.094 1.00 58.06 95 LYS A N 1
ATOM 779 C CA . LYS A 1 95 ? 2.426 3.185 -20.935 1.00 58.06 95 LYS A CA 1
ATOM 780 C C . LYS A 1 95 ? 3.070 2.394 -22.062 1.00 58.06 95 LYS A C 1
ATOM 782 O O . LYS A 1 95 ? 4.054 2.836 -22.650 1.00 58.06 95 LYS A O 1
ATOM 787 N N . ARG A 1 96 ? 2.562 1.187 -22.294 1.00 49.44 96 ARG A N 1
ATOM 788 C CA . ARG A 1 96 ? 2.956 0.346 -23.419 1.00 49.44 96 ARG A CA 1
ATOM 789 C C . ARG A 1 96 ? 2.781 1.212 -24.668 1.00 49.44 96 ARG A C 1
ATOM 791 O O . ARG A 1 96 ? 1.649 1.440 -25.079 1.00 49.44 96 ARG A O 1
ATOM 798 N N . ASN A 1 97 ? 3.872 1.770 -25.194 1.00 45.50 97 ASN A N 1
ATOM 799 C CA . ASN A 1 97 ? 3.843 2.343 -26.525 1.00 45.50 97 ASN A CA 1
ATOM 800 C C . ASN A 1 97 ? 3.483 1.168 -27.419 1.00 45.50 9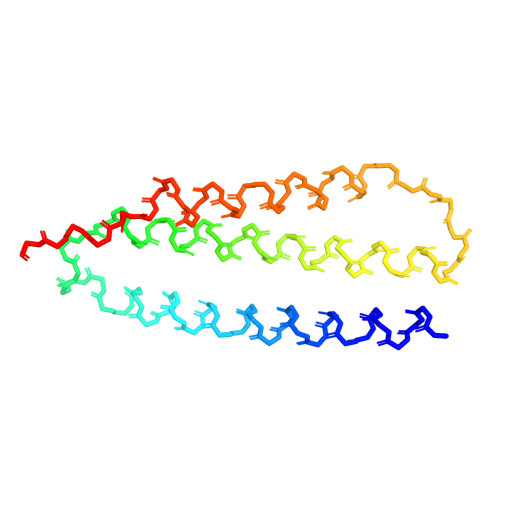7 ASN A C 1
ATOM 802 O O . ASN A 1 97 ? 4.178 0.153 -27.435 1.00 45.50 97 ASN A O 1
ATOM 806 N N . ILE A 1 98 ? 2.319 1.278 -28.042 1.00 44.06 98 ILE A N 1
ATOM 807 C CA . ILE A 1 98 ? 1.965 0.487 -29.202 1.00 44.06 98 ILE A CA 1
ATOM 808 C C . ILE A 1 98 ? 3.005 0.885 -30.251 1.00 44.06 98 ILE A C 1
ATOM 810 O O . ILE A 1 98 ? 2.916 1.969 -30.820 1.00 44.06 98 ILE A O 1
ATOM 814 N N . GLN A 1 99 ? 4.044 0.068 -30.386 1.00 35.38 99 GLN A N 1
ATOM 815 C CA . GLN A 1 99 ? 4.934 -0.010 -31.537 1.00 35.38 99 GLN A CA 1
ATOM 816 C C . GLN A 1 99 ? 5.244 -1.485 -31.740 1.00 35.38 99 GLN A C 1
ATOM 818 O O . GLN A 1 99 ? 5.670 -2.128 -30.750 1.00 35.38 99 GLN A O 1
#

Radius of gyration: 16.11 Å; chains: 1; bounding box: 42×25×52 Å

Foldseek 3Di:
DVVVVLVVVLVVLVVVLVVLVVVLVVCVVCVVVDPDPLQSVLSVQLSVLSVQLSVLSVVQVVCVVVVPDDDVVSVVSNVVSVVSNCCSVPPRNDDPPPD

Sequence (99 aa):
MTNVFLVILLVGFTYGLVKQIKYTIDLKENRNTIKNKRKIIGNIMFTFFYSVFLITYVLNLINLQTLVQYNELILQLCFISVLFALVSKFLITPKRNIQ

pLDDT: mean 82.43, std 12.19, range [35.38, 94.25]

Secondary structure (DSSP, 8-state):
-HHHHHHHHHHHHHHHHHHHHHHHHHHHHGGGT-S-HHHHHHHHHHHHHHHHHHHHHHHHHHHHHTT----HHHHHHHHHHHHHHHHIIIIIS------